Protein AF-A0A8C2T8P7-F1 (afdb_monomer)

Organism: Coturnix japonica (NCBI:txid93934)

Solvent-accessible surface area (backbone atoms only — not comparable to full-atom values): 5972 Å² total; per-residue (Å²): 122,76,68,60,61,51,46,55,67,76,40,42,77,52,52,42,73,61,62,68,70,58,70,61,53,51,52,52,35,38,74,71,64,66,38,55,74,65,58,47,47,58,30,65,67,41,90,46,73,49,52,24,43,46,50,48,52,54,52,30,57,73,69,31,70,72,37,45,52,52,51,49,53,54,40,38,75,76,37,46,64,60,42,45,60,56,53,50,63,75,45,79,84,73,75,83,78,86,80,86,134

Secondary structure (DSSP, 8-state):
-HHHHHHHHHHHHHHHHH---HHHHHHHHHHTTSS-HHHHHHHHH-SSHHHHHHHHHHHHHHH-HHHHHHHHHHHHHH-HHHHHHHHHGGGTTS-S-----

Foldseek 3Di:
DVVLLVLCVVCVVVLLPPVPPVLQLLVQLCVVVLDDPVLSVVLVPDDDSSSSSVSQSVSLVVSDDVSSVSSLVSCCVVPVVSSVVSVVVVVVPPPPDDPDD

Sequence (101 aa):
EADQNFLLKKHKRRLYSRMGQISSILLLLRDEGVINSEEEQEVRAQNTKQEKNRFLLDLVENKGSSAQEKLFQVLKIKDPFLVDDLEDFRLGIFRIFDPIS

Mean predicted aligned error: 10.6 Å

Radius of gyration: 14.71 Å; Cα contacts (8 Å, |Δi|>4): 65; chains: 1; bounding box: 48×23×31 Å

Nearest PDB structures (foldseek):
  6k9f-assembly1_B  TM=9.334E-01  e=5.587E-05  Homo sapiens
  4ikm-assembly1_A  TM=9.084E-01  e=5.285E-05  Escherichia coli K-12
  6mks-assembly1_A  TM=9.365E-01  e=6.808E-04  Homo sapiens
  4irl-assembly3_C  TM=8.588E-01  e=3.410E-03  Escherichia coli K-12
  3t6p-assembly1_A  TM=7.912E-01  e=1.368E-02  Homo sapiens

InterPro domains:
  IPR001315 CARD domain [PF00619] (7-88)
  IPR001315 CARD domain [PS50209] (1-90)
  IPR011029 Death-like domain superfamily [G3DSA:1.10.533.10] (1-91)
  IPR011029 Death-like domain superfamily [SSF47986] (7-86)
  IPR051249 NLRP Inflammasome [PTHR46985] (7-87)

pLDDT: mean 71.37, std 14.21, range [36.0, 88.19]

Structure (mmCIF, N/CA/C/O backbone):
data_AF-A0A8C2T8P7-F1
#
_entry.id   AF-A0A8C2T8P7-F1
#
loop_
_atom_site.group_PDB
_atom_site.id
_atom_site.type_symbol
_atom_site.label_atom_id
_atom_site.label_alt_id
_atom_site.label_comp_id
_atom_site.label_asym_id
_atom_site.label_entity_id
_atom_site.label_seq_id
_atom_site.pdbx_PDB_ins_code
_atom_site.Cartn_x
_atom_site.Cartn_y
_atom_site.Cartn_z
_atom_site.occupancy
_atom_site.B_iso_or_equiv
_atom_site.auth_seq_id
_atom_site.auth_comp_id
_atom_site.auth_asym_id
_atom_site.auth_atom_id
_atom_site.pdbx_PDB_model_num
ATOM 1 N N . GLU A 1 1 ? 16.061 -1.980 10.008 1.00 43.38 1 GLU A N 1
ATOM 2 C CA . GLU A 1 1 ? 14.697 -1.421 10.166 1.00 43.38 1 GLU A CA 1
ATOM 3 C C . GLU A 1 1 ? 14.556 0.076 9.854 1.00 43.38 1 GLU A C 1
ATOM 5 O O . GLU A 1 1 ? 13.573 0.429 9.218 1.00 43.38 1 GLU A O 1
ATOM 10 N N . ALA A 1 2 ? 15.487 0.972 10.224 1.00 47.69 2 ALA A N 1
ATOM 11 C CA . ALA A 1 2 ? 15.317 2.423 9.996 1.00 47.69 2 ALA A CA 1
ATOM 12 C C . ALA A 1 2 ? 15.339 2.868 8.509 1.00 47.69 2 ALA A C 1
ATOM 14 O O . ALA A 1 2 ? 14.628 3.801 8.135 1.00 47.69 2 ALA A O 1
ATOM 15 N N . ASP A 1 3 ? 16.100 2.187 7.648 1.00 54.88 3 ASP A N 1
ATOM 16 C CA . ASP A 1 3 ? 16.304 2.591 6.246 1.00 54.88 3 ASP A CA 1
ATOM 17 C C . ASP A 1 3 ? 15.088 2.396 5.323 1.00 54.88 3 ASP A C 1
ATOM 19 O O . ASP A 1 3 ? 14.883 3.179 4.395 1.00 54.88 3 ASP A O 1
ATOM 23 N N . GLN A 1 4 ? 14.242 1.390 5.562 1.00 51.97 4 GLN A N 1
ATOM 24 C CA . GLN A 1 4 ? 13.118 1.084 4.661 1.00 51.97 4 GLN A CA 1
ATOM 25 C C . GLN A 1 4 ? 11.930 2.038 4.835 1.00 51.97 4 GLN A C 1
ATOM 27 O O . GLN A 1 4 ? 11.298 2.438 3.855 1.00 51.97 4 GLN A O 1
ATOM 32 N N . ASN A 1 5 ? 11.671 2.478 6.068 1.00 53.50 5 ASN A N 1
ATOM 33 C CA . ASN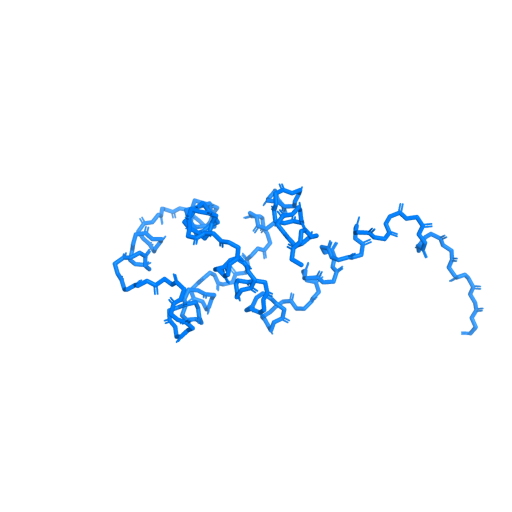 A 1 5 ? 10.632 3.469 6.368 1.00 53.50 5 ASN A CA 1
ATOM 34 C C . ASN A 1 5 ? 10.968 4.828 5.710 1.00 53.50 5 ASN A C 1
ATOM 36 O O . ASN A 1 5 ? 10.101 5.525 5.177 1.00 53.50 5 ASN A O 1
ATOM 40 N N . PHE A 1 6 ? 12.262 5.168 5.637 1.00 58.28 6 PHE A N 1
ATOM 41 C CA . PHE A 1 6 ? 12.738 6.340 4.902 1.00 58.28 6 PHE A CA 1
ATOM 42 C C . PHE A 1 6 ? 12.511 6.219 3.384 1.00 58.28 6 PHE A C 1
ATOM 44 O O . PHE A 1 6 ? 12.110 7.199 2.752 1.00 58.28 6 PHE A O 1
ATOM 51 N N . LEU A 1 7 ? 12.687 5.029 2.795 1.00 57.16 7 LEU A N 1
ATOM 52 C CA . LEU A 1 7 ? 12.448 4.786 1.365 1.00 57.16 7 LEU A CA 1
ATOM 53 C C . LEU A 1 7 ? 10.973 4.964 0.978 1.00 57.16 7 LEU A C 1
ATOM 55 O O . LEU A 1 7 ? 10.672 5.664 0.009 1.00 57.16 7 LEU A O 1
ATOM 59 N N . LEU A 1 8 ? 10.043 4.414 1.762 1.00 61.94 8 LEU A N 1
ATOM 60 C CA . LEU A 1 8 ? 8.603 4.575 1.521 1.00 61.94 8 LEU A CA 1
ATOM 61 C C . LEU A 1 8 ? 8.177 6.047 1.560 1.00 61.94 8 LEU A C 1
ATOM 63 O O . LEU A 1 8 ? 7.482 6.521 0.655 1.00 61.94 8 LEU A O 1
ATOM 67 N N . LYS A 1 9 ? 8.651 6.800 2.560 1.00 63.06 9 LYS A N 1
ATOM 68 C CA . LYS A 1 9 ? 8.358 8.237 2.680 1.00 63.06 9 LYS A CA 1
ATOM 69 C C . LYS A 1 9 ? 8.988 9.056 1.555 1.00 63.06 9 LYS A C 1
ATOM 71 O O . LYS A 1 9 ? 8.313 9.904 0.971 1.00 63.06 9 LYS A O 1
ATOM 76 N N . LYS A 1 10 ? 10.250 8.786 1.206 1.00 63.00 10 LYS A N 1
ATOM 77 C CA . LYS A 1 10 ? 10.998 9.524 0.173 1.00 63.00 10 LYS A CA 1
ATOM 78 C C . LYS A 1 10 ? 10.453 9.279 -1.236 1.00 63.00 10 LYS A C 1
ATOM 80 O O . LYS A 1 10 ? 10.437 10.198 -2.056 1.00 63.00 10 LYS A O 1
ATOM 85 N N . HIS A 1 11 ? 9.945 8.077 -1.507 1.00 62.16 11 HIS A N 1
ATOM 86 C CA . HIS A 1 11 ? 9.537 7.660 -2.848 1.00 62.16 11 HIS A CA 1
ATOM 87 C C . HIS A 1 11 ? 8.031 7.473 -3.046 1.00 62.16 11 HIS A C 1
ATOM 89 O O . HIS A 1 11 ? 7.606 7.022 -4.115 1.00 62.16 11 HIS A O 1
ATOM 95 N N . LYS A 1 12 ? 7.215 7.909 -2.077 1.00 64.56 12 LYS A N 1
ATOM 96 C CA . LYS A 1 12 ? 5.744 7.899 -2.132 1.00 64.56 12 LYS A CA 1
ATOM 97 C C . LYS A 1 12 ? 5.234 8.333 -3.521 1.00 64.56 12 LYS A C 1
ATOM 99 O O . LYS A 1 12 ? 4.512 7.580 -4.164 1.00 64.56 12 LYS A O 1
ATOM 104 N N . ARG A 1 13 ? 5.724 9.460 -4.077 1.00 60.38 13 ARG A N 1
ATOM 105 C CA . ARG A 1 13 ? 5.395 9.986 -5.437 1.00 60.38 13 ARG A CA 1
ATOM 10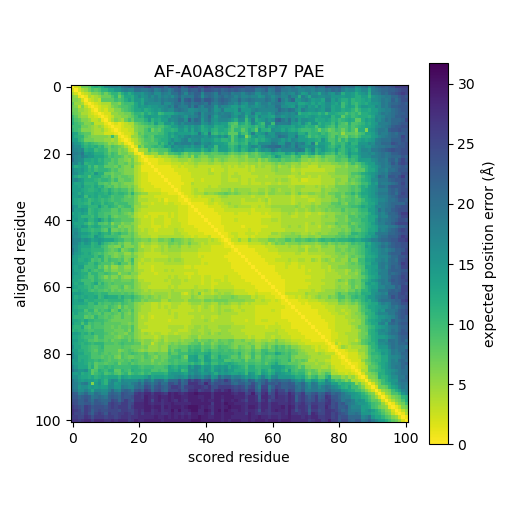6 C C . ARG A 1 13 ? 5.591 9.008 -6.603 1.00 60.38 13 ARG A C 1
ATOM 108 O O . ARG A 1 13 ? 4.804 9.052 -7.545 1.00 60.38 13 ARG A O 1
ATOM 115 N N . ARG A 1 14 ? 6.594 8.129 -6.563 1.00 62.00 14 ARG A N 1
ATOM 116 C CA . ARG A 1 14 ? 6.827 7.133 -7.624 1.00 62.00 14 ARG A CA 1
ATOM 117 C C . ARG A 1 14 ? 5.966 5.893 -7.432 1.00 62.00 14 ARG A C 1
ATOM 119 O O . ARG A 1 14 ? 5.369 5.433 -8.403 1.00 62.00 14 ARG A O 1
ATOM 126 N N . LEU A 1 15 ? 5.817 5.433 -6.189 1.00 66.44 15 LEU A N 1
ATOM 127 C CA . LEU A 1 15 ? 4.885 4.360 -5.834 1.00 66.44 15 LEU A CA 1
ATOM 128 C C . LEU A 1 15 ? 3.447 4.712 -6.251 1.00 66.44 15 LEU A C 1
ATOM 130 O O . LEU A 1 15 ? 2.760 3.879 -6.838 1.00 66.44 15 LEU A O 1
ATOM 134 N N . TYR A 1 16 ? 3.038 5.974 -6.076 1.00 62.16 16 TYR A N 1
ATOM 135 C CA . TYR A 1 16 ? 1.752 6.499 -6.552 1.00 62.16 16 TYR A 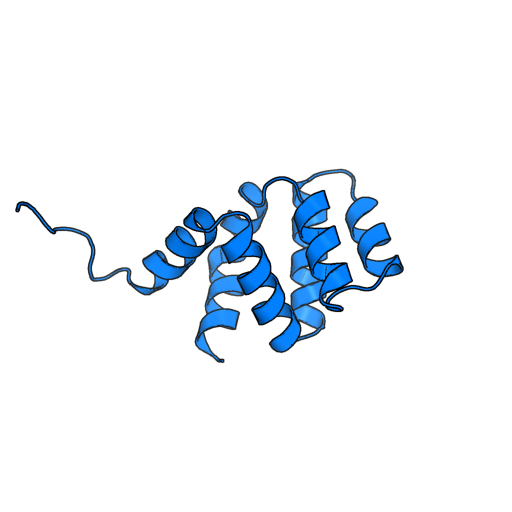CA 1
ATOM 136 C C . TYR A 1 16 ? 1.515 6.294 -8.054 1.00 62.16 16 TYR A C 1
ATOM 138 O O . TYR A 1 16 ? 0.400 5.959 -8.449 1.00 62.16 16 TYR A O 1
ATOM 146 N N . SER A 1 17 ? 2.541 6.506 -8.882 1.00 57.75 17 SER A N 1
ATOM 147 C CA . SER A 1 17 ? 2.425 6.505 -10.347 1.00 57.75 17 SER A CA 1
ATOM 148 C C . SER A 1 17 ? 2.658 5.120 -10.963 1.00 57.75 17 SER A C 1
ATOM 150 O O . SER A 1 17 ? 2.005 4.753 -11.941 1.00 57.75 17 SER A O 1
ATOM 152 N N . ARG A 1 18 ? 3.565 4.325 -10.375 1.00 60.84 18 ARG A N 1
ATOM 153 C CA . ARG A 1 18 ? 4.053 3.068 -10.963 1.00 60.84 18 ARG A CA 1
ATOM 154 C C . ARG A 1 18 ? 3.532 1.786 -10.338 1.00 60.84 18 ARG A C 1
ATOM 156 O O . ARG A 1 18 ? 3.642 0.767 -11.010 1.00 60.84 18 ARG A O 1
ATOM 163 N N . MET A 1 19 ? 2.939 1.794 -9.136 1.00 63.56 19 MET A N 1
ATOM 164 C CA . MET A 1 19 ? 2.317 0.569 -8.612 1.00 63.56 19 MET A CA 1
ATOM 165 C C . MET A 1 19 ? 1.331 0.043 -9.658 1.00 63.56 19 MET A C 1
ATOM 167 O O . MET A 1 19 ? 0.398 0.750 -10.033 1.00 63.56 19 MET A O 1
ATOM 171 N N . GLY A 1 20 ? 1.613 -1.138 -10.212 1.00 63.59 20 GLY A N 1
ATOM 172 C CA . GLY A 1 20 ? 0.916 -1.740 -11.346 1.00 63.59 20 GLY A CA 1
ATOM 173 C C . GLY A 1 20 ? -0.519 -2.158 -11.018 1.00 63.59 20 GLY A C 1
ATOM 174 O O . GLY A 1 20 ? -1.339 -1.352 -10.591 1.00 63.59 20 GLY A O 1
ATOM 175 N N . GLN A 1 21 ? -0.870 -3.416 -11.268 1.00 68.06 21 GLN A N 1
ATOM 176 C CA . GLN A 1 21 ? -2.193 -3.967 -10.949 1.00 68.06 21 GLN A CA 1
ATOM 177 C C . GLN A 1 21 ? -2.399 -4.025 -9.422 1.00 68.06 21 GLN A C 1
ATOM 179 O O . GLN A 1 21 ? -2.084 -5.034 -8.791 1.00 68.06 21 GLN A O 1
ATOM 184 N N . ILE A 1 22 ? -2.939 -2.955 -8.822 1.00 74.81 22 ILE A N 1
ATOM 185 C CA . ILE A 1 22 ? -3.157 -2.845 -7.366 1.00 74.81 22 ILE A CA 1
ATOM 186 C C . ILE A 1 22 ? -3.957 -4.020 -6.791 1.00 74.81 22 ILE A C 1
ATOM 188 O O . ILE A 1 22 ? -3.692 -4.461 -5.679 1.00 74.81 22 ILE A O 1
ATOM 192 N N . SER A 1 23 ? -4.856 -4.612 -7.578 1.00 73.50 23 SER A N 1
ATOM 193 C CA . SER A 1 23 ? -5.621 -5.802 -7.197 1.00 73.50 23 SER A CA 1
ATOM 194 C C . SER A 1 23 ? -4.738 -6.997 -6.816 1.00 73.50 23 SER A C 1
ATOM 196 O O . SER A 1 23 ? -5.078 -7.731 -5.896 1.00 73.50 23 SER A O 1
ATOM 198 N N . SER A 1 24 ? -3.598 -7.185 -7.492 1.00 77.81 24 SER A N 1
ATOM 199 C CA . SER A 1 24 ? -2.644 -8.255 -7.161 1.00 77.81 24 SER A CA 1
ATOM 200 C C . SER A 1 24 ? -1.852 -7.959 -5.890 1.00 77.81 24 SER A C 1
ATOM 202 O O . SER A 1 24 ? -1.529 -8.879 -5.149 1.00 77.81 24 SER A O 1
ATOM 204 N N . ILE A 1 25 ? -1.527 -6.686 -5.652 1.00 81.50 25 ILE A N 1
ATOM 205 C CA . ILE A 1 25 ? -0.803 -6.249 -4.453 1.00 81.50 25 ILE A CA 1
ATOM 206 C C . ILE A 1 25 ? -1.710 -6.414 -3.230 1.00 81.50 25 ILE A C 1
ATOM 208 O O . ILE A 1 25 ? -1.294 -6.992 -2.235 1.00 81.50 25 ILE A O 1
ATOM 212 N N . LEU A 1 26 ? -2.973 -5.996 -3.339 1.00 81.75 26 LEU A N 1
ATOM 213 C CA . LEU A 1 26 ? -3.978 -6.163 -2.289 1.00 81.75 26 LEU A CA 1
ATOM 214 C C . LEU A 1 26 ? -4.206 -7.626 -1.916 1.00 81.75 26 LEU A C 1
ATOM 216 O O . LEU A 1 26 ? -4.263 -7.946 -0.734 1.00 81.75 26 LEU A O 1
ATOM 220 N N . LEU A 1 27 ? -4.287 -8.513 -2.913 1.00 82.00 27 LEU A N 1
ATOM 221 C CA . LEU A 1 27 ? -4.463 -9.941 -2.667 1.00 82.00 27 LEU A CA 1
ATOM 222 C C . LE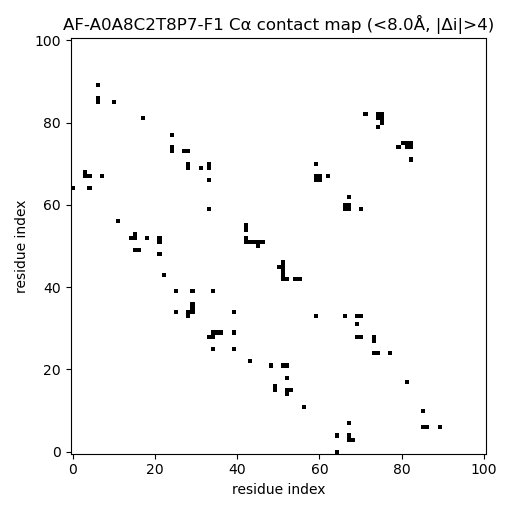U A 1 27 ? -3.310 -10.514 -1.832 1.00 82.00 27 LEU A C 1
ATOM 224 O O . LEU A 1 27 ? -3.560 -11.208 -0.854 1.00 82.00 27 LEU A O 1
ATOM 228 N N . LEU A 1 28 ? -2.067 -10.189 -2.199 1.00 82.06 28 LEU A N 1
ATOM 229 C CA . LEU A 1 28 ? -0.878 -10.651 -1.481 1.00 82.06 28 LEU A CA 1
ATOM 230 C C . LEU A 1 28 ? -0.781 -10.043 -0.080 1.00 82.06 28 LEU A C 1
ATOM 232 O O . LEU A 1 28 ? -0.436 -10.739 0.863 1.00 82.06 28 LEU A O 1
ATOM 236 N N . LEU A 1 29 ? -1.131 -8.766 0.082 1.00 83.88 29 LEU A N 1
ATOM 237 C CA . LEU A 1 29 ? -1.144 -8.117 1.395 1.00 83.88 29 LEU A CA 1
ATOM 238 C C . LEU A 1 29 ? -2.206 -8.698 2.328 1.00 83.88 29 LEU A C 1
ATOM 240 O O . LEU A 1 29 ? -1.978 -8.749 3.536 1.00 83.88 29 LEU A O 1
ATOM 244 N N . ARG A 1 30 ? -3.351 -9.130 1.789 1.00 85.00 30 ARG A N 1
ATOM 245 C CA . ARG A 1 30 ? -4.363 -9.847 2.568 1.00 85.00 30 ARG A CA 1
ATOM 246 C C . ARG A 1 30 ? -3.863 -11.228 2.979 1.00 85.00 30 ARG A C 1
ATOM 248 O O . ARG A 1 30 ? -4.028 -11.602 4.134 1.00 85.00 30 ARG A O 1
ATOM 255 N N . ASP A 1 31 ? -3.265 -11.966 2.046 1.00 84.00 31 ASP A N 1
ATOM 256 C CA . ASP A 1 31 ? -2.713 -13.304 2.300 1.00 84.00 31 ASP A CA 1
ATOM 257 C C . ASP A 1 31 ? -1.621 -13.263 3.385 1.00 84.00 31 ASP A C 1
ATOM 259 O O . ASP A 1 31 ? -1.622 -14.053 4.323 1.00 84.00 31 ASP A O 1
ATOM 263 N N . GLU A 1 32 ? -0.782 -12.226 3.340 1.00 81.00 32 GLU A N 1
ATOM 264 C CA . GLU A 1 32 ? 0.260 -11.932 4.328 1.00 81.00 32 GLU A CA 1
ATOM 265 C C . GLU A 1 32 ? -0.264 -11.359 5.662 1.00 81.00 32 GLU A C 1
ATOM 267 O O . GLU A 1 32 ? 0.535 -11.080 6.566 1.00 81.00 32 GLU A O 1
ATOM 272 N N . GLY A 1 33 ? -1.577 -11.141 5.795 1.00 81.62 33 GLY A N 1
ATOM 273 C CA . GLY A 1 33 ? -2.218 -10.600 6.997 1.00 81.62 33 GLY A CA 1
ATOM 274 C C . GLY A 1 33 ? -1.916 -9.125 7.283 1.00 81.62 33 GLY A C 1
ATOM 275 O O . GLY A 1 33 ? -2.124 -8.662 8.403 1.00 81.62 33 GLY A O 1
ATOM 276 N N . VAL A 1 34 ? -1.411 -8.374 6.300 1.00 85.00 34 VAL A N 1
ATOM 277 C CA . VAL A 1 34 ? -1.105 -6.939 6.444 1.00 85.00 34 VAL A CA 1
ATOM 278 C C . VAL A 1 34 ? -2.386 -6.116 6.472 1.00 85.00 34 VAL A C 1
ATOM 280 O O . VAL A 1 34 ? -2.521 -5.199 7.281 1.00 85.00 34 VAL A O 1
ATOM 283 N N . ILE A 1 35 ? -3.325 -6.453 5.592 1.00 87.19 35 ILE A N 1
ATOM 284 C CA . ILE A 1 35 ? -4.639 -5.817 5.501 1.00 87.19 35 ILE A CA 1
ATOM 285 C C . ILE A 1 35 ? -5.730 -6.868 5.680 1.00 87.19 35 ILE A C 1
ATOM 287 O O . ILE A 1 35 ? -5.573 -8.016 5.267 1.00 87.19 35 ILE A O 1
ATOM 291 N N . ASN A 1 36 ? -6.840 -6.482 6.295 1.00 87.50 36 ASN A N 1
ATOM 292 C CA . ASN A 1 36 ? -8.014 -7.335 6.421 1.00 87.50 36 ASN A CA 1
ATOM 293 C C . ASN A 1 36 ? -8.955 -7.168 5.203 1.00 87.50 36 ASN A C 1
ATOM 295 O O . ASN A 1 36 ? -8.697 -6.383 4.289 1.00 87.50 36 ASN A O 1
ATOM 299 N N . SER A 1 37 ? -10.049 -7.937 5.167 1.00 86.50 37 SER A N 1
ATOM 300 C CA . SER A 1 37 ? -10.991 -7.910 4.033 1.00 86.50 37 SER A CA 1
ATOM 301 C C . SER A 1 37 ? -11.770 -6.593 3.916 1.00 86.50 37 SER A C 1
ATOM 303 O O . SER A 1 37 ? -12.142 -6.213 2.810 1.00 86.50 37 SER A O 1
ATOM 305 N N . GLU A 1 38 ? -12.007 -5.899 5.030 1.00 87.62 38 GLU A N 1
ATOM 306 C CA . GLU A 1 38 ? -12.684 -4.597 5.057 1.00 87.62 38 GLU A CA 1
ATOM 307 C C . GLU A 1 38 ? -11.762 -3.507 4.495 1.00 87.62 38 GLU A C 1
ATOM 309 O O . GLU A 1 38 ? -12.120 -2.824 3.541 1.00 87.62 38 GLU A O 1
ATOM 314 N N . GLU A 1 39 ? -10.519 -3.452 4.970 1.00 87.25 39 GLU A N 1
ATOM 315 C CA . GLU A 1 39 ? -9.477 -2.542 4.484 1.00 87.25 39 GLU A CA 1
ATOM 316 C C . GLU A 1 39 ? -9.191 -2.759 2.988 1.00 87.25 39 GLU A C 1
ATOM 318 O O . GLU A 1 39 ? -9.022 -1.808 2.224 1.00 87.25 39 GLU A O 1
ATOM 323 N N . GLU A 1 40 ? -9.183 -4.015 2.526 1.00 86.44 40 GLU A N 1
ATOM 324 C CA . GLU A 1 40 ? -9.086 -4.325 1.098 1.00 86.44 40 GLU A CA 1
ATOM 325 C C . GLU A 1 40 ? -10.265 -3.732 0.308 1.00 86.44 40 GLU A C 1
ATOM 327 O O . GLU A 1 40 ? -10.066 -3.183 -0.783 1.00 86.44 40 GLU A O 1
ATOM 332 N N . GLN A 1 41 ? -11.490 -3.845 0.828 1.00 86.81 41 GLN A N 1
ATOM 333 C CA . GLN A 1 41 ? -12.678 -3.280 0.191 1.00 86.81 41 GLN A CA 1
ATOM 334 C C . GLN A 1 41 ? -12.631 -1.751 0.156 1.00 86.81 41 GLN A C 1
ATOM 336 O O . GLN A 1 41 ? -12.929 -1.179 -0.892 1.00 86.81 41 GLN A O 1
ATOM 341 N N . GLU A 1 42 ? -12.180 -1.095 1.225 1.00 88.19 42 GLU A N 1
ATOM 342 C CA . GLU A 1 42 ? -12.003 0.361 1.266 1.00 88.19 42 GLU A CA 1
ATOM 343 C C . GLU A 1 42 ? -10.984 0.849 0.231 1.00 88.19 42 GLU A C 1
ATOM 345 O O . GLU A 1 42 ? -11.230 1.831 -0.480 1.00 88.19 42 GLU A O 1
ATOM 350 N N . VAL A 1 43 ? -9.868 0.126 0.065 1.00 86.75 43 VAL A N 1
ATOM 351 C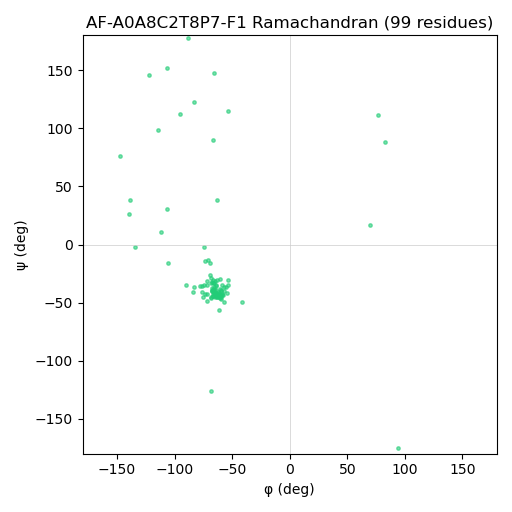 CA . VAL A 1 43 ? -8.913 0.429 -1.009 1.00 86.75 43 VAL A CA 1
ATOM 352 C C . VAL A 1 43 ? -9.574 0.212 -2.369 1.00 86.75 43 VAL A C 1
ATOM 354 O O . VAL A 1 43 ? -9.424 1.034 -3.269 1.00 86.75 43 VAL A O 1
ATOM 357 N N . ARG A 1 44 ? -10.320 -0.880 -2.570 1.00 84.12 44 ARG A N 1
ATOM 358 C CA . ARG A 1 44 ? -10.974 -1.164 -3.861 1.00 84.12 44 ARG A CA 1
ATOM 359 C C . ARG A 1 44 ? -12.053 -0.148 -4.222 1.00 84.12 44 ARG A C 1
ATOM 361 O O . ARG A 1 44 ? -12.217 0.098 -5.420 1.00 84.12 44 ARG A O 1
ATOM 368 N N . ALA A 1 45 ? -12.728 0.417 -3.224 1.00 87.69 45 ALA A N 1
ATOM 369 C CA . ALA A 1 45 ? -13.808 1.386 -3.365 1.00 87.69 45 ALA A CA 1
ATOM 370 C C . ALA A 1 45 ? -13.344 2.758 -3.879 1.00 87.69 45 ALA A C 1
ATOM 372 O O . ALA A 1 45 ? -14.174 3.531 -4.351 1.00 87.69 45 ALA A O 1
ATOM 373 N N . GLN A 1 46 ? -12.041 3.069 -3.841 1.00 87.81 46 GLN A N 1
ATOM 374 C CA . GLN A 1 46 ? -11.555 4.341 -4.383 1.00 87.81 46 GLN A CA 1
ATOM 375 C C . GLN A 1 46 ? -11.756 4.414 -5.905 1.00 87.81 46 GLN A C 1
ATOM 377 O O . GLN A 1 46 ? -11.658 3.412 -6.618 1.00 87.81 46 GLN A O 1
ATOM 382 N N . ASN A 1 47 ? -12.004 5.614 -6.425 1.00 81.12 47 ASN A N 1
ATOM 383 C CA . ASN A 1 47 ? -12.382 5.796 -7.827 1.00 81.12 47 ASN A CA 1
ATOM 384 C C . ASN A 1 47 ? -11.193 5.640 -8.775 1.00 81.12 47 ASN A C 1
ATOM 386 O O . ASN A 1 47 ? -11.278 4.955 -9.795 1.00 81.12 47 ASN A O 1
ATOM 390 N N . THR A 1 48 ? -10.060 6.251 -8.434 1.00 81.62 48 THR A N 1
ATOM 391 C CA . THR A 1 48 ? -8.874 6.250 -9.292 1.00 81.62 48 THR A CA 1
ATOM 392 C C . THR A 1 48 ? -7.782 5.343 -8.752 1.00 81.62 48 THR A C 1
ATOM 394 O O . THR A 1 48 ? -7.615 5.153 -7.550 1.00 81.62 48 THR A O 1
ATOM 397 N N . LYS A 1 49 ? -6.960 4.806 -9.656 1.00 78.75 49 LYS A N 1
ATOM 398 C CA . LYS A 1 49 ? -5.790 4.001 -9.292 1.00 78.75 49 LYS A CA 1
ATOM 399 C C . LYS A 1 49 ? -4.844 4.745 -8.335 1.00 78.75 49 LYS A C 1
ATOM 401 O O . LYS A 1 49 ? -4.287 4.127 -7.432 1.00 78.75 49 LYS A O 1
ATOM 406 N N . GLN A 1 50 ? -4.683 6.060 -8.508 1.00 78.31 50 GLN A N 1
ATOM 407 C CA . GLN A 1 50 ? -3.839 6.868 -7.626 1.00 78.31 50 GLN A CA 1
ATOM 408 C C . GLN A 1 50 ? -4.414 6.968 -6.209 1.00 78.31 50 GLN A C 1
ATOM 410 O O . GLN A 1 50 ? -3.654 6.867 -5.248 1.00 78.31 50 GLN A O 1
ATOM 415 N N . GLU A 1 51 ? -5.732 7.117 -6.066 1.00 82.88 51 GLU A N 1
ATOM 416 C CA . GLU A 1 51 ? -6.394 7.129 -4.756 1.00 82.88 51 GLU A CA 1
ATOM 417 C C . GLU A 1 51 ? -6.301 5.768 -4.063 1.00 82.88 51 GLU A C 1
ATOM 419 O O . GLU A 1 51 ? -5.995 5.719 -2.875 1.00 82.88 51 GLU A O 1
ATOM 424 N N . LYS A 1 52 ? -6.443 4.661 -4.807 1.00 84.50 52 LYS A N 1
ATOM 425 C CA . LYS A 1 52 ? -6.214 3.305 -4.270 1.00 84.50 52 LYS A CA 1
ATOM 426 C C . LYS A 1 52 ? -4.800 3.166 -3.709 1.00 84.50 52 LYS A C 1
ATOM 428 O O . LYS A 1 52 ? -4.613 2.735 -2.575 1.00 84.50 52 LYS A O 1
ATOM 433 N N . ASN A 1 53 ? -3.804 3.578 -4.496 1.00 81.94 53 ASN A N 1
ATOM 434 C CA . ASN A 1 53 ? -2.398 3.553 -4.091 1.00 81.94 53 ASN A CA 1
ATOM 435 C C . ASN A 1 53 ? -2.159 4.421 -2.845 1.00 81.94 53 ASN A C 1
ATOM 437 O O . ASN A 1 53 ? -1.392 4.031 -1.968 1.00 81.94 53 ASN A O 1
ATOM 441 N N . ARG A 1 54 ? -2.827 5.579 -2.752 1.00 82.06 54 ARG A N 1
ATOM 442 C CA . ARG A 1 54 ? -2.758 6.473 -1.590 1.00 82.06 54 ARG A CA 1
ATOM 443 C C . ARG A 1 54 ? -3.264 5.826 -0.331 1.00 82.06 54 ARG A C 1
ATOM 445 O O . ARG A 1 54 ? -2.529 5.741 0.646 1.00 82.06 54 ARG A O 1
ATOM 452 N N . PHE A 1 55 ? -4.501 5.364 -0.400 1.00 86.06 55 PHE A N 1
ATOM 453 C CA . PHE A 1 55 ? -5.182 4.782 0.734 1.00 86.06 55 PHE A CA 1
ATOM 454 C C . PHE A 1 55 ? -4.398 3.578 1.261 1.00 86.06 55 PHE A C 1
ATOM 456 O O . PHE A 1 55 ? -4.149 3.483 2.457 1.00 86.06 55 PHE A O 1
ATOM 463 N N . LEU A 1 56 ? -3.894 2.727 0.360 1.00 85.56 56 LEU A N 1
ATOM 464 C CA . LEU A 1 56 ? -3.059 1.587 0.728 1.00 85.56 56 LEU A CA 1
ATOM 465 C C . LEU A 1 56 ? -1.767 2.000 1.449 1.00 85.56 56 LEU A C 1
ATOM 467 O O . LEU A 1 56 ? -1.421 1.408 2.468 1.00 85.56 56 LEU A O 1
ATOM 471 N N . LEU A 1 57 ? -1.050 3.002 0.933 1.00 83.31 57 LEU A N 1
ATOM 472 C CA . LEU A 1 57 ? 0.201 3.462 1.542 1.00 83.31 57 LEU A CA 1
ATOM 473 C C . LEU A 1 57 ? -0.025 4.092 2.917 1.00 83.31 57 LEU A C 1
ATOM 475 O O . LEU A 1 57 ? 0.757 3.832 3.826 1.00 83.31 57 LEU A O 1
ATOM 479 N N . ASP A 1 58 ? -1.074 4.899 3.075 1.00 85.50 58 ASP A N 1
ATOM 480 C CA . ASP A 1 58 ? -1.399 5.524 4.361 1.00 85.50 58 ASP A CA 1
ATOM 481 C C . ASP A 1 58 ? -1.848 4.473 5.393 1.00 85.50 58 ASP A C 1
ATOM 483 O O . ASP A 1 58 ? -1.455 4.532 6.557 1.00 85.50 58 ASP A O 1
ATOM 487 N N . LEU A 1 59 ? -2.586 3.447 4.964 1.00 86.06 59 LEU A N 1
ATOM 488 C CA . LEU A 1 59 ? -3.019 2.341 5.818 1.00 86.06 59 LEU A CA 1
ATOM 489 C C . LEU A 1 59 ? -1.838 1.485 6.298 1.00 86.06 59 LEU A C 1
ATOM 491 O O . LEU A 1 59 ? -1.725 1.174 7.484 1.00 86.06 59 LEU A O 1
ATOM 495 N N . VAL A 1 60 ? -0.910 1.163 5.395 1.00 83.94 60 VAL A N 1
ATOM 496 C CA . VAL A 1 60 ? 0.333 0.456 5.731 1.00 83.94 60 VAL A CA 1
ATOM 497 C C . VAL A 1 60 ? 1.241 1.312 6.626 1.00 83.94 60 VAL A C 1
ATOM 499 O O . VAL A 1 60 ? 1.869 0.782 7.541 1.00 83.94 60 VAL A O 1
ATOM 502 N N . GLU A 1 61 ? 1.286 2.634 6.420 1.00 81.50 61 GLU A N 1
ATOM 503 C CA . GLU A 1 61 ? 2.028 3.553 7.292 1.00 81.50 61 GLU A CA 1
ATOM 504 C C . GLU A 1 61 ? 1.462 3.554 8.720 1.00 81.50 61 GLU A C 1
ATOM 506 O O . GLU A 1 61 ? 2.233 3.418 9.673 1.00 81.50 61 GLU A O 1
ATOM 511 N N . ASN A 1 62 ? 0.134 3.611 8.865 1.00 84.19 62 ASN A N 1
ATOM 512 C CA . ASN A 1 62 ? -0.555 3.606 10.160 1.00 84.19 62 ASN A CA 1
ATOM 513 C C . ASN A 1 62 ? -0.386 2.292 10.937 1.00 84.19 62 ASN A C 1
ATOM 515 O O . ASN A 1 62 ? -0.320 2.311 12.165 1.00 84.19 62 ASN A O 1
ATOM 519 N N . LYS A 1 63 ? -0.284 1.150 10.246 1.00 83.25 63 LYS A N 1
ATOM 520 C CA . LYS A 1 63 ? -0.039 -0.161 10.878 1.00 83.25 63 LYS A CA 1
ATOM 521 C C . LYS A 1 63 ? 1.399 -0.348 11.372 1.00 83.25 63 LYS A C 1
ATOM 523 O O . LYS A 1 63 ? 1.662 -1.256 12.158 1.00 83.25 63 LYS A O 1
ATOM 528 N N . GLY A 1 64 ? 2.325 0.505 10.941 1.00 81.12 64 GLY A N 1
ATOM 529 C CA . GLY A 1 64 ? 3.703 0.531 11.424 1.00 81.12 64 GLY A CA 1
ATOM 530 C C . GLY A 1 64 ? 4.699 -0.276 10.587 1.00 81.12 64 GLY A C 1
ATOM 531 O O . GLY A 1 64 ? 4.399 -0.801 9.515 1.00 81.12 64 GLY A O 1
ATOM 532 N N . SER A 1 65 ? 5.936 -0.344 11.084 1.00 77.94 65 SER A N 1
ATOM 533 C CA . SER A 1 65 ? 7.119 -0.789 10.331 1.00 77.94 65 SER A CA 1
ATOM 534 C C . SER A 1 65 ? 7.012 -2.212 9.768 1.00 77.94 65 SER A C 1
ATOM 536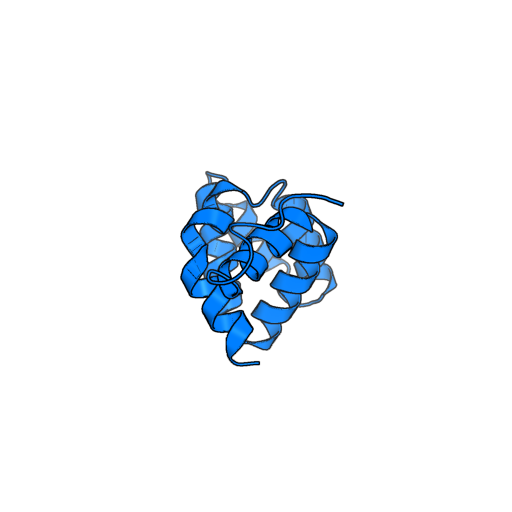 O O . SER A 1 65 ? 7.482 -2.469 8.665 1.00 77.94 65 SER A O 1
ATOM 538 N N . SER A 1 66 ? 6.351 -3.130 10.482 1.00 80.38 66 SER A N 1
ATOM 539 C CA . SER A 1 66 ? 6.188 -4.522 10.033 1.00 80.38 66 SER A CA 1
ATOM 540 C C . SER A 1 66 ? 5.291 -4.637 8.791 1.00 80.38 66 SER A C 1
ATOM 542 O O . SER A 1 66 ? 5.605 -5.371 7.853 1.00 80.38 66 SER A O 1
ATOM 544 N N . ALA A 1 67 ? 4.210 -3.853 8.730 1.00 82.12 67 ALA A N 1
ATOM 545 C CA . ALA A 1 67 ? 3.333 -3.795 7.560 1.00 82.12 67 ALA A CA 1
ATOM 546 C C . ALA A 1 67 ? 4.062 -3.203 6.342 1.00 82.12 67 ALA A C 1
ATOM 548 O O . ALA A 1 67 ? 3.901 -3.673 5.214 1.00 82.12 67 ALA A O 1
ATOM 549 N N . GLN A 1 68 ? 4.891 -2.188 6.584 1.00 81.88 68 GLN A N 1
ATOM 550 C CA . GLN A 1 6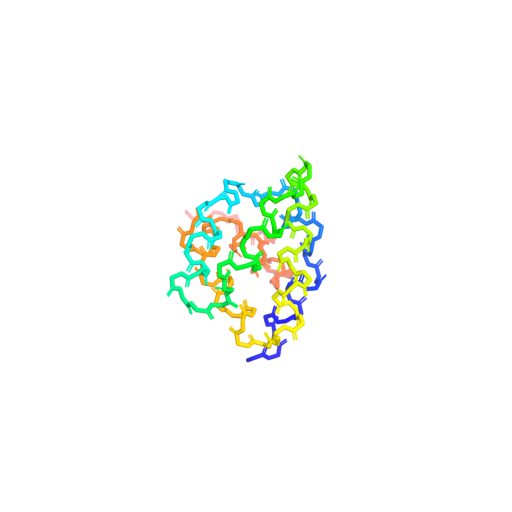8 ? 5.713 -1.539 5.565 1.00 81.88 68 GLN A CA 1
ATOM 551 C C . GLN A 1 68 ? 6.743 -2.492 4.949 1.00 81.88 68 GLN A C 1
ATOM 553 O O . GLN A 1 68 ? 6.894 -2.521 3.727 1.00 81.88 68 GLN A O 1
ATOM 558 N N . GLU A 1 69 ? 7.411 -3.303 5.772 1.00 80.38 69 GLU A N 1
ATOM 559 C CA . GLU A 1 69 ? 8.375 -4.301 5.300 1.00 80.38 69 GLU A CA 1
ATOM 560 C C . GLU A 1 69 ? 7.696 -5.358 4.418 1.00 80.38 69 GLU A C 1
ATOM 562 O O . GLU A 1 69 ? 8.166 -5.651 3.317 1.00 80.38 69 GLU A O 1
ATOM 567 N N . LYS A 1 70 ? 6.534 -5.870 4.840 1.00 82.25 70 LYS A N 1
ATOM 568 C CA . LYS A 1 70 ? 5.755 -6.832 4.045 1.00 82.25 70 LYS A CA 1
ATOM 569 C C . LYS A 1 70 ? 5.286 -6.245 2.712 1.00 82.25 70 LYS A C 1
ATOM 571 O O . LYS A 1 70 ? 5.393 -6.912 1.683 1.00 82.25 70 LYS A O 1
ATOM 576 N N . LEU A 1 71 ? 4.842 -4.985 2.688 1.00 82.50 71 LEU A N 1
ATOM 577 C CA . LEU A 1 71 ? 4.530 -4.286 1.436 1.00 82.50 71 LEU A CA 1
ATOM 578 C C . LEU A 1 71 ? 5.742 -4.243 0.504 1.00 82.50 71 LEU A C 1
ATOM 580 O O . LEU A 1 71 ? 5.607 -4.496 -0.692 1.00 82.50 71 LEU A O 1
ATOM 584 N N . PHE A 1 72 ? 6.925 -3.961 1.041 1.00 76.19 72 PHE A N 1
ATOM 585 C CA . PHE A 1 72 ? 8.150 -3.923 0.255 1.00 76.19 72 PHE A CA 1
ATOM 586 C C . PHE A 1 72 ? 8.514 -5.295 -0.326 1.00 76.19 72 PHE A C 1
ATOM 588 O O . PHE A 1 72 ? 8.862 -5.386 -1.502 1.00 76.19 72 PHE A O 1
ATOM 595 N N . GLN A 1 73 ? 8.360 -6.375 0.447 1.00 80.88 73 GLN A N 1
ATOM 596 C CA . GLN A 1 73 ? 8.564 -7.740 -0.052 1.00 80.88 73 GLN A CA 1
ATOM 597 C C . GLN A 1 73 ? 7.589 -8.087 -1.186 1.00 80.88 73 GLN A C 1
ATOM 599 O O . GLN A 1 73 ? 8.006 -8.586 -2.231 1.00 80.88 73 GLN A O 1
ATOM 604 N N . VAL A 1 74 ? 6.304 -7.751 -1.029 1.00 81.88 74 VAL A N 1
ATOM 605 C CA . VAL A 1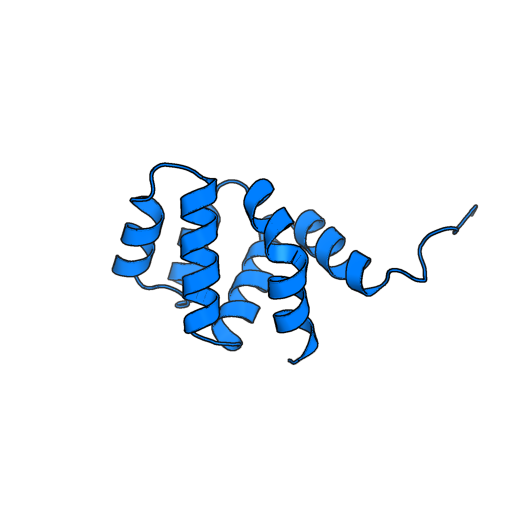 74 ? 5.285 -7.945 -2.073 1.00 81.88 74 VAL A CA 1
ATOM 606 C C . VAL A 1 74 ? 5.627 -7.158 -3.340 1.00 81.88 74 VAL A C 1
ATOM 608 O O . VAL A 1 74 ? 5.523 -7.689 -4.449 1.00 81.88 74 VAL A O 1
ATOM 611 N N . LEU A 1 75 ? 6.070 -5.906 -3.192 1.00 77.88 75 LEU A N 1
ATOM 612 C CA . LEU A 1 75 ? 6.512 -5.082 -4.315 1.00 77.88 75 LEU A CA 1
ATOM 613 C C . LEU A 1 75 ? 7.745 -5.678 -4.996 1.00 77.88 75 LEU A C 1
ATOM 615 O O . LEU A 1 75 ? 7.779 -5.705 -6.219 1.00 77.88 75 LEU A O 1
ATOM 619 N N . LYS A 1 76 ? 8.698 -6.238 -4.244 1.00 74.88 76 LYS A N 1
ATOM 620 C CA . LYS A 1 76 ? 9.895 -6.883 -4.803 1.00 74.88 76 LYS A CA 1
ATOM 621 C C . LYS A 1 76 ? 9.553 -8.112 -5.644 1.00 74.88 76 LYS A C 1
ATOM 623 O O . LYS A 1 76 ? 10.191 -8.353 -6.661 1.00 74.88 76 LYS A O 1
ATOM 628 N N . ILE A 1 77 ? 8.528 -8.867 -5.248 1.00 75.69 77 ILE A N 1
ATOM 629 C CA . ILE A 1 77 ? 8.042 -10.031 -6.003 1.00 75.69 77 ILE A CA 1
ATOM 630 C C . ILE A 1 77 ? 7.308 -9.592 -7.276 1.00 75.69 77 ILE A C 1
ATOM 632 O O . ILE A 1 77 ? 7.460 -10.211 -8.328 1.00 75.69 77 ILE A O 1
ATOM 636 N N . LYS A 1 78 ? 6.474 -8.550 -7.187 1.00 73.62 78 LYS A N 1
ATOM 637 C CA . LYS A 1 78 ? 5.611 -8.120 -8.299 1.00 73.62 78 LYS A CA 1
ATOM 638 C C . LYS A 1 78 ? 6.310 -7.227 -9.311 1.00 73.62 78 LYS A C 1
ATOM 640 O O . LYS A 1 78 ? 5.998 -7.306 -10.495 1.00 73.62 78 LYS A O 1
ATOM 645 N N . ASP A 1 79 ? 7.193 -6.369 -8.836 1.00 70.19 79 ASP A N 1
ATOM 646 C CA . ASP A 1 79 ? 7.924 -5.401 -9.633 1.00 70.19 79 ASP A CA 1
ATOM 647 C C . ASP A 1 79 ? 9.319 -5.196 -9.016 1.00 70.19 79 ASP A C 1
ATOM 649 O O . ASP A 1 79 ? 9.575 -4.207 -8.318 1.00 70.19 79 ASP A O 1
ATOM 653 N N . PRO A 1 80 ? 10.234 -6.162 -9.227 1.00 69.56 80 PRO A N 1
ATOM 654 C CA . PRO A 1 80 ? 11.586 -6.080 -8.690 1.00 69.56 80 PRO A CA 1
ATOM 655 C C . PRO A 1 80 ? 12.331 -4.850 -9.209 1.00 69.56 80 PRO A C 1
ATOM 657 O O . PRO A 1 80 ? 13.138 -4.307 -8.472 1.00 69.56 80 PRO A O 1
ATOM 660 N N . PHE A 1 81 ? 12.030 -4.367 -10.421 1.00 67.00 81 PHE A N 1
ATOM 661 C CA . PHE A 1 81 ? 12.640 -3.161 -10.992 1.00 67.00 81 PHE A CA 1
ATOM 662 C C . PHE A 1 81 ? 12.157 -1.883 -10.314 1.00 67.00 81 PHE A C 1
ATOM 664 O O . PHE A 1 81 ? 12.925 -0.940 -10.173 1.00 67.00 81 PHE A O 1
ATOM 671 N N . LEU A 1 82 ? 10.893 -1.833 -9.886 1.00 67.94 82 LEU A N 1
ATOM 672 C CA . LEU A 1 82 ? 10.407 -0.737 -9.055 1.00 67.94 82 LEU A CA 1
ATOM 673 C C . LEU A 1 82 ? 11.147 -0.715 -7.720 1.00 67.94 82 LEU A C 1
ATOM 675 O O . LEU A 1 82 ? 11.532 0.355 -7.275 1.00 67.94 82 LEU A O 1
ATOM 679 N N . VAL A 1 83 ? 11.366 -1.872 -7.096 1.00 67.44 83 VAL A N 1
ATOM 680 C CA . VAL A 1 83 ? 12.143 -1.960 -5.854 1.00 67.44 83 VAL A CA 1
ATOM 681 C C . VAL A 1 83 ? 13.611 -1.616 -6.079 1.00 67.44 83 VAL A C 1
ATOM 683 O O . VAL A 1 83 ? 14.156 -0.835 -5.310 1.00 67.44 83 VAL A O 1
ATOM 686 N N . ASP A 1 84 ? 14.217 -2.100 -7.156 1.00 67.25 84 ASP A N 1
ATOM 687 C CA . ASP A 1 84 ? 15.595 -1.779 -7.523 1.00 67.25 84 ASP A CA 1
ATOM 688 C C . ASP A 1 84 ? 15.760 -0.275 -7.795 1.00 67.25 84 ASP A C 1
ATOM 690 O O . ASP A 1 84 ? 16.649 0.334 -7.232 1.00 67.25 84 ASP A O 1
ATOM 694 N N . ASP A 1 85 ? 14.837 0.386 -8.504 1.00 65.12 85 ASP A N 1
ATOM 695 C CA . ASP A 1 85 ? 14.843 1.851 -8.711 1.00 65.12 85 ASP A CA 1
ATOM 696 C C . ASP A 1 85 ? 14.677 2.642 -7.393 1.00 65.12 85 ASP A C 1
ATOM 698 O O . ASP A 1 85 ? 15.193 3.754 -7.243 1.00 65.12 85 ASP A O 1
ATOM 702 N N . LEU A 1 86 ? 13.965 2.070 -6.415 1.00 65.31 86 LEU A N 1
ATOM 703 C CA . LEU A 1 86 ? 13.813 2.631 -5.069 1.00 65.31 86 LEU A CA 1
ATOM 704 C C . LEU A 1 86 ? 15.082 2.426 -4.221 1.00 65.31 86 LEU A C 1
ATOM 706 O O . LEU A 1 86 ? 15.475 3.339 -3.495 1.00 65.31 86 LEU A O 1
ATOM 710 N N . GLU A 1 87 ? 15.723 1.258 -4.313 1.00 63.31 87 GLU A N 1
ATOM 711 C CA . GLU A 1 87 ? 16.966 0.919 -3.607 1.00 63.31 87 GLU A CA 1
ATOM 712 C C . GLU A 1 87 ? 18.201 1.580 -4.245 1.00 63.31 87 GLU A C 1
ATOM 714 O O . GLU A 1 87 ? 19.078 2.041 -3.522 1.00 63.31 87 GLU A O 1
ATOM 719 N N . ASP A 1 88 ? 18.264 1.727 -5.566 1.00 58.19 88 ASP A N 1
ATOM 720 C CA . ASP A 1 88 ? 19.364 2.365 -6.303 1.00 58.19 88 ASP A CA 1
ATOM 721 C C . ASP A 1 88 ? 19.434 3.869 -5.988 1.00 58.19 88 ASP A C 1
ATOM 723 O O . ASP A 1 88 ? 20.508 4.446 -5.823 1.00 58.19 88 ASP A O 1
ATOM 727 N N . PHE A 1 89 ? 18.291 4.504 -5.697 1.00 53.47 89 PHE A N 1
ATOM 728 C CA . PHE A 1 89 ? 18.262 5.879 -5.186 1.00 53.47 89 PHE A CA 1
ATOM 729 C C . PHE A 1 89 ? 18.768 6.017 -3.731 1.00 53.47 89 PHE A C 1
ATOM 731 O O . PHE A 1 89 ? 19.049 7.134 -3.274 1.00 53.47 89 PHE A O 1
ATOM 738 N N . ARG A 1 90 ? 18.923 4.906 -2.989 1.00 50.38 90 ARG A N 1
ATOM 739 C CA . ARG A 1 90 ? 19.695 4.844 -1.728 1.00 50.38 90 ARG A CA 1
ATOM 740 C C . ARG A 1 90 ? 21.196 4.997 -1.997 1.00 50.38 90 ARG A C 1
ATOM 742 O O . ARG A 1 90 ? 21.916 5.480 -1.129 1.00 50.38 90 ARG A O 1
ATOM 749 N N . LEU A 1 91 ? 21.649 4.628 -3.197 1.00 46.75 91 LEU A N 1
ATOM 750 C CA . LEU A 1 91 ? 23.039 4.633 -3.658 1.00 46.75 91 LEU A CA 1
ATOM 751 C C . LEU A 1 91 ? 23.334 5.756 -4.660 1.00 46.75 91 LEU A C 1
ATOM 753 O O . LEU A 1 91 ? 24.240 5.632 -5.485 1.00 46.75 91 LEU A O 1
ATOM 757 N N . GLY A 1 92 ? 22.639 6.892 -4.541 1.00 46.03 92 GLY A N 1
ATOM 758 C CA . GLY A 1 92 ? 22.871 8.109 -5.328 1.00 46.03 92 GLY A CA 1
ATOM 759 C C . GLY A 1 92 ? 24.240 8.788 -5.140 1.00 46.03 92 GLY A C 1
ATOM 760 O O . GLY A 1 92 ? 24.291 10.013 -5.124 1.00 46.03 92 GLY A O 1
ATOM 761 N N . ILE A 1 93 ? 25.328 8.021 -4.993 1.00 47.72 93 ILE A N 1
ATOM 762 C CA . ILE A 1 93 ? 26.727 8.432 -5.179 1.00 47.72 93 ILE A CA 1
ATOM 763 C C . ILE A 1 93 ? 27.549 7.411 -6.015 1.00 47.72 93 ILE A C 1
ATOM 765 O O . ILE A 1 93 ? 28.697 7.716 -6.297 1.00 47.72 93 ILE A O 1
ATOM 769 N N . PHE A 1 94 ? 27.052 6.246 -6.478 1.00 42.66 94 PHE A N 1
ATOM 770 C CA . PHE A 1 94 ? 27.972 5.271 -7.122 1.00 42.66 94 PHE A CA 1
ATOM 771 C C . PHE A 1 94 ? 27.520 4.501 -8.370 1.00 42.66 94 PHE A C 1
ATOM 773 O O . PHE A 1 94 ? 28.093 3.456 -8.651 1.00 42.66 94 PHE A O 1
ATOM 780 N N . ARG A 1 95 ? 26.591 5.009 -9.190 1.00 46.31 95 ARG A N 1
ATOM 781 C CA . ARG A 1 95 ? 26.442 4.496 -10.574 1.00 46.31 95 ARG A CA 1
ATOM 782 C C . ARG A 1 95 ? 26.210 5.561 -11.640 1.00 46.31 95 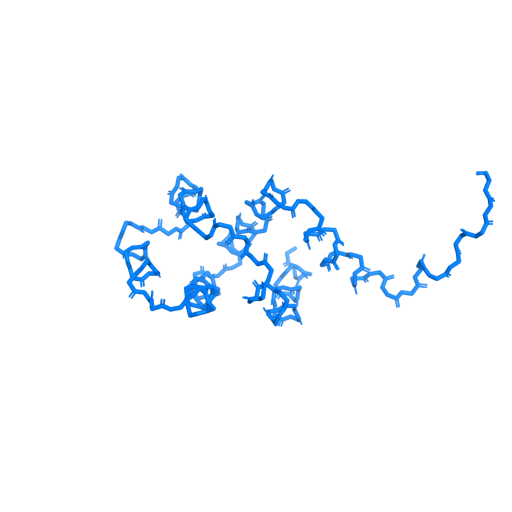ARG A C 1
ATOM 784 O O . ARG A 1 95 ? 25.498 5.360 -12.618 1.00 46.31 95 ARG A O 1
ATOM 791 N N . ILE A 1 96 ? 26.894 6.691 -11.495 1.00 47.62 96 ILE A N 1
ATOM 792 C CA . ILE A 1 96 ? 27.348 7.423 -12.677 1.00 47.62 96 ILE A CA 1
ATOM 793 C C . ILE A 1 96 ? 28.787 6.937 -12.893 1.00 47.62 96 ILE A C 1
ATOM 795 O O . ILE A 1 96 ? 29.633 7.220 -12.055 1.00 47.62 96 ILE A O 1
ATOM 799 N N . PHE A 1 97 ? 29.025 6.198 -13.981 1.00 43.41 97 PHE A N 1
ATOM 800 C CA . PHE A 1 97 ? 30.297 5.595 -14.424 1.00 43.41 97 PHE A CA 1
ATOM 801 C C . PHE A 1 97 ? 30.706 4.243 -13.812 1.00 43.41 97 PHE A C 1
ATOM 803 O O . PHE A 1 97 ? 31.544 4.185 -12.926 1.00 43.41 97 PHE A O 1
ATOM 810 N N . ASP A 1 98 ? 30.256 3.157 -14.444 1.00 36.00 98 ASP A N 1
ATOM 811 C CA . ASP A 1 98 ? 31.201 2.109 -14.857 1.00 36.00 98 ASP A CA 1
ATOM 812 C C . ASP A 1 98 ? 31.215 2.068 -16.396 1.00 36.00 98 ASP A C 1
ATOM 814 O O . ASP A 1 98 ? 30.290 1.530 -17.014 1.00 36.00 98 ASP A O 1
ATOM 818 N N . PRO A 1 99 ? 32.201 2.705 -17.053 1.00 54.59 99 PRO A N 1
ATOM 819 C CA . PRO A 1 99 ? 32.495 2.457 -18.447 1.00 54.59 99 PRO A CA 1
ATOM 820 C C . PRO A 1 99 ? 33.404 1.218 -18.550 1.00 54.59 99 PRO A C 1
ATOM 822 O O . PRO A 1 99 ? 34.524 1.228 -18.055 1.00 54.59 99 PRO A O 1
ATOM 825 N N . ILE A 1 100 ? 32.940 0.219 -19.307 1.00 49.22 100 ILE A N 1
ATOM 826 C CA . ILE A 1 100 ? 33.731 -0.843 -19.962 1.00 49.22 100 ILE A CA 1
ATOM 827 C C . ILE A 1 100 ? 34.251 -1.991 -19.062 1.00 49.22 100 ILE A C 1
ATOM 829 O O . ILE A 1 100 ? 35.237 -1.865 -18.336 1.00 49.22 100 ILE A O 1
ATOM 833 N N . SER A 1 101 ? 33.688 -3.186 -19.274 1.00 38.59 101 SER A N 1
ATOM 834 C CA . SER A 1 101 ? 34.443 -4.432 -19.524 1.00 38.59 101 SER A CA 1
ATOM 835 C C . SER A 1 101 ? 33.634 -5.361 -20.415 1.00 38.59 101 SER A C 1
ATOM 837 O O . SER A 1 101 ? 32.424 -5.513 -20.141 1.00 38.59 101 SER A O 1
#